Protein AF-A0A3P1Y2R7-F1 (afdb_monomer)

Solvent-accessible surface area (backbone atoms only — not comparable to full-atom values): 5382 Å² total; per-residue (Å²): 130,70,65,92,77,50,55,55,82,39,67,46,21,71,92,79,66,36,24,43,44,57,55,53,49,36,40,67,76,64,39,85,46,51,66,52,41,25,60,77,67,75,53,47,88,83,42,66,41,47,80,49,42,54,62,49,42,71,63,44,44,61,54,48,49,48,43,69,72,64,46,91,77,87,66,90,84,69,81,82,74,88,89,82,86,134

Sequence (86 aa):
MDWVKASASTLVCEEKGTTLRDVVQGIMDGAETPEEIMEMLDLKGTDKGADQIPEILDVFVPVVNAWKSG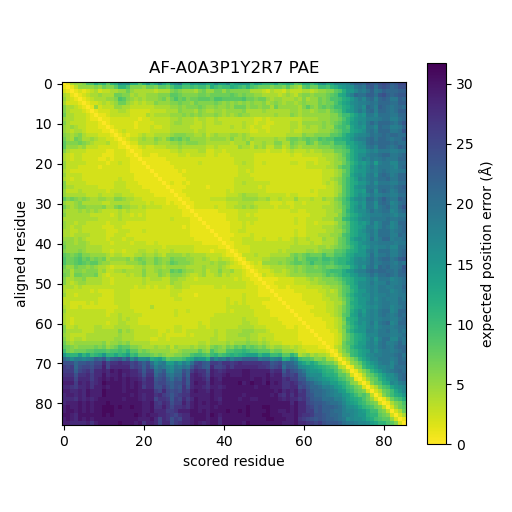GCGGGCSGCSGSCCGE

Mean predicted aligned error: 9.43 Å

Structure (mmCIF, N/CA/C/O backbone):
data_AF-A0A3P1Y2R7-F1
#
_entry.id   AF-A0A3P1Y2R7-F1
#
loop_
_atom_site.group_PDB
_atom_site.id
_atom_site.type_symbol
_atom_site.label_atom_id
_atom_site.label_alt_id
_atom_site.label_comp_id
_atom_site.label_asym_id
_atom_site.label_entity_id
_atom_site.label_seq_id
_atom_site.pdbx_PDB_ins_code
_atom_site.Cartn_x
_atom_site.Cartn_y
_atom_site.Cartn_z
_atom_site.occupancy
_atom_site.B_iso_or_equiv
_atom_site.auth_seq_id
_atom_site.auth_comp_id
_atom_site.auth_asym_id
_atom_site.auth_atom_id
_atom_site.pdbx_PDB_model_num
ATOM 1 N N . MET A 1 1 ? 8.548 3.302 8.547 1.00 67.19 1 MET A N 1
ATOM 2 C CA . MET A 1 1 ? 8.267 1.891 8.921 1.00 67.19 1 MET A CA 1
ATOM 3 C C . MET A 1 1 ? 8.941 0.991 7.886 1.00 67.19 1 MET A C 1
ATOM 5 O O . MET A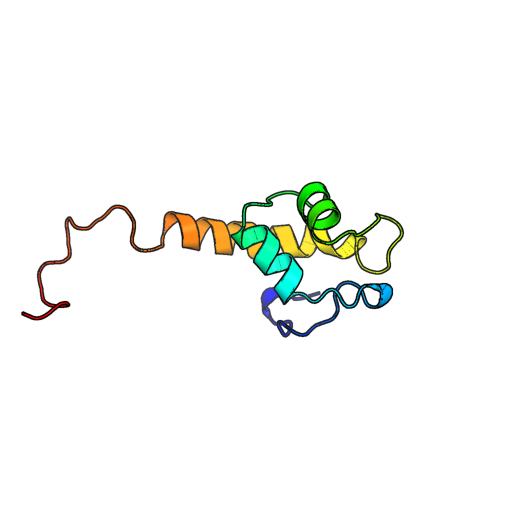 1 1 ? 8.899 1.345 6.717 1.00 67.19 1 MET A O 1
ATOM 9 N N . ASP A 1 2 ? 9.572 -0.131 8.251 1.00 81.25 2 ASP A N 1
ATOM 10 C CA . ASP A 1 2 ? 10.153 -1.061 7.261 1.00 81.25 2 ASP A CA 1
ATOM 11 C C . ASP A 1 2 ? 9.056 -1.916 6.596 1.00 81.25 2 ASP A C 1
ATOM 13 O O . ASP A 1 2 ? 8.834 -3.071 6.971 1.00 81.25 2 ASP A O 1
ATOM 17 N N . TRP A 1 3 ? 8.367 -1.363 5.593 1.00 85.12 3 TRP A N 1
ATOM 18 C CA . TRP A 1 3 ? 7.259 -2.035 4.894 1.00 85.12 3 TRP A CA 1
ATOM 19 C C . TRP A 1 3 ? 7.653 -3.361 4.231 1.00 85.12 3 TRP A C 1
ATOM 21 O O . TRP A 1 3 ? 6.851 -4.287 4.188 1.00 85.12 3 TRP A O 1
ATOM 31 N N . VAL A 1 4 ? 8.914 -3.501 3.812 1.00 80.69 4 VAL A N 1
ATOM 32 C CA . VAL A 1 4 ? 9.473 -4.751 3.260 1.00 80.69 4 VAL A CA 1
ATOM 33 C C . VAL A 1 4 ? 9.406 -5.916 4.258 1.00 80.69 4 VAL A C 1
ATOM 35 O O . VAL A 1 4 ? 9.284 -7.071 3.860 1.00 80.69 4 VAL A O 1
ATOM 38 N N . LYS A 1 5 ? 9.516 -5.629 5.561 1.00 83.38 5 LYS A N 1
ATOM 39 C CA . LYS A 1 5 ? 9.498 -6.637 6.636 1.00 83.38 5 LYS A CA 1
ATOM 40 C C . LYS A 1 5 ? 8.131 -6.758 7.304 1.00 83.38 5 LYS A C 1
ATOM 42 O O . LYS A 1 5 ? 7.950 -7.627 8.158 1.00 83.38 5 LYS A O 1
ATOM 47 N N . ALA A 1 6 ? 7.197 -5.874 6.964 1.00 86.50 6 ALA A N 1
ATOM 48 C CA . ALA A 1 6 ? 5.857 -5.891 7.515 1.00 86.50 6 ALA A CA 1
ATOM 49 C C . ALA A 1 6 ? 5.091 -7.122 7.009 1.00 86.50 6 ALA A C 1
ATOM 51 O O . ALA A 1 6 ? 5.256 -7.565 5.873 1.00 86.50 6 ALA A O 1
ATOM 52 N N . SER A 1 7 ? 4.233 -7.683 7.864 1.00 88.06 7 SER A N 1
ATOM 53 C CA . SER A 1 7 ? 3.354 -8.777 7.447 1.00 88.06 7 SER A CA 1
ATOM 54 C C . SER A 1 7 ? 2.343 -8.264 6.422 1.00 88.06 7 SER A C 1
ATOM 56 O O . SER A 1 7 ? 1.828 -7.156 6.569 1.00 88.06 7 SER A O 1
ATOM 58 N N . ALA A 1 8 ? 1.972 -9.088 5.443 1.00 87.06 8 ALA A N 1
ATOM 59 C CA . ALA A 1 8 ? 0.912 -8.761 4.486 1.00 87.06 8 ALA A CA 1
ATOM 60 C C . ALA A 1 8 ? -0.436 -8.466 5.179 1.00 87.06 8 ALA A C 1
ATOM 62 O O . ALA A 1 8 ? -1.246 -7.702 4.666 1.00 87.06 8 ALA A O 1
ATOM 63 N N . SER A 1 9 ? -0.650 -9.031 6.372 1.00 89.62 9 SER A N 1
ATOM 64 C CA . SER A 1 9 ? -1.820 -8.792 7.226 1.00 89.62 9 SER A CA 1
ATOM 65 C C . SER A 1 9 ? -1.728 -7.522 8.082 1.00 89.62 9 SER A C 1
ATOM 67 O O . SER A 1 9 ? -2.593 -7.299 8.925 1.00 89.62 9 SER A O 1
ATOM 69 N N . THR A 1 10 ? -0.663 -6.729 7.945 1.00 91.19 10 THR A N 1
ATOM 70 C CA . THR A 1 10 ? -0.516 -5.465 8.680 1.00 91.19 10 THR A CA 1
ATOM 71 C C . THR A 1 10 ? -1.611 -4.510 8.233 1.00 91.19 10 THR A C 1
ATOM 73 O O . THR A 1 10 ? -1.752 -4.265 7.036 1.00 91.19 10 THR A O 1
ATOM 76 N N . LEU A 1 11 ? -2.380 -3.980 9.183 1.00 90.94 11 LEU A N 1
ATOM 77 C CA . LEU A 1 11 ? -3.414 -2.994 8.896 1.00 90.94 11 LEU A CA 1
ATOM 78 C C . LEU A 1 11 ? -2.754 -1.668 8.515 1.00 90.94 11 LEU A C 1
ATOM 80 O O . LEU A 1 11 ? -2.029 -1.076 9.312 1.00 90.94 11 LEU A O 1
ATOM 84 N N . VAL A 1 12 ? -3.000 -1.233 7.281 1.00 88.62 12 VAL A N 1
ATOM 85 C CA . VAL A 1 12 ? -2.607 0.092 6.790 1.00 88.62 12 VAL A CA 1
ATOM 86 C C . VAL A 1 12 ? -3.689 1.090 7.167 1.00 88.62 12 VAL A C 1
ATOM 88 O O . VAL A 1 12 ? -3.361 2.141 7.699 1.00 88.62 12 VAL A O 1
ATOM 91 N N . CYS A 1 13 ? -4.963 0.727 6.982 1.00 90.06 13 CYS A N 1
ATOM 92 C CA . CYS A 1 13 ? -6.103 1.506 7.452 1.00 90.06 13 CYS A CA 1
ATOM 93 C C . CYS A 1 13 ? -7.028 0.645 8.316 1.00 90.06 13 CYS A C 1
ATOM 95 O O . CYS A 1 13 ? -7.730 -0.232 7.813 1.00 90.06 13 CYS A O 1
ATOM 97 N N . GLU A 1 14 ? -7.044 0.901 9.626 1.00 86.00 14 GLU A N 1
ATOM 98 C CA . GLU A 1 14 ? -7.869 0.140 10.575 1.00 86.00 14 GLU A CA 1
ATOM 99 C C . GLU A 1 14 ? -9.373 0.353 10.347 1.00 86.00 14 GLU A C 1
ATOM 101 O O . GLU A 1 14 ? -10.141 -0.600 10.436 1.00 86.00 14 GLU A O 1
ATOM 106 N N . GLU A 1 15 ? -9.800 1.575 10.007 1.00 85.81 15 GLU A N 1
ATOM 107 C CA . GLU A 1 15 ? -11.221 1.917 9.820 1.00 85.81 15 GLU A CA 1
ATOM 108 C C . GLU A 1 15 ? -11.869 1.160 8.659 1.00 85.81 15 GLU A C 1
ATOM 110 O O . GLU A 1 15 ? -13.036 0.774 8.735 1.00 85.81 15 GLU A O 1
ATOM 115 N N . LYS A 1 16 ? -11.102 0.931 7.592 1.00 85.38 16 LYS A N 1
ATOM 116 C CA . LYS A 1 16 ? -11.551 0.222 6.389 1.00 85.38 16 LYS A CA 1
ATOM 117 C C . LYS A 1 16 ? -11.172 -1.258 6.393 1.00 85.38 16 LYS A C 1
ATOM 119 O O . LYS A 1 16 ? -11.611 -2.001 5.522 1.00 85.38 16 LYS A O 1
ATOM 124 N N . GLY A 1 17 ? -10.367 -1.694 7.364 1.00 88.50 17 GLY A N 1
ATOM 125 C CA . GLY A 1 17 ? -9.783 -3.034 7.373 1.00 88.50 17 GLY A CA 1
ATOM 126 C C . GLY A 1 17 ? -8.782 -3.261 6.237 1.00 88.50 17 GLY A C 1
ATOM 127 O O . GLY A 1 17 ? -8.501 -4.407 5.897 1.00 88.50 17 GLY A O 1
ATOM 128 N N . THR A 1 18 ? -8.253 -2.189 5.644 1.00 90.88 18 THR A N 1
ATOM 129 C CA . THR A 1 18 ? -7.293 -2.263 4.544 1.00 90.88 18 THR A CA 1
ATOM 130 C C . THR A 1 18 ? -5.957 -2.758 5.065 1.00 90.88 18 THR A C 1
ATOM 132 O O . THR A 1 18 ? -5.355 -2.157 5.966 1.00 90.88 18 THR A O 1
ATOM 135 N N . THR A 1 19 ? -5.460 -3.834 4.469 1.00 93.75 19 THR A N 1
ATOM 136 C CA . THR A 1 19 ? -4.163 -4.407 4.817 1.00 93.75 19 THR A CA 1
ATOM 137 C C . THR A 1 19 ? -3.086 -4.015 3.813 1.00 93.75 19 THR A C 1
ATOM 139 O O . THR A 1 19 ? -3.366 -3.572 2.699 1.00 93.75 19 THR A O 1
ATOM 142 N N . LEU A 1 20 ? -1.824 -4.223 4.189 1.00 92.81 20 LEU A N 1
ATOM 143 C CA . LEU A 1 20 ? -0.688 -4.050 3.287 1.00 92.81 20 LEU A CA 1
ATOM 144 C C . LEU A 1 20 ? -0.857 -4.882 2.011 1.00 92.81 20 LEU A C 1
ATOM 146 O O . LEU A 1 20 ? -0.510 -4.425 0.925 1.00 92.81 20 LEU A O 1
ATOM 150 N N . ARG A 1 21 ? -1.431 -6.085 2.129 1.00 92.12 21 ARG A N 1
ATOM 151 C CA . ARG A 1 21 ? -1.750 -6.933 0.979 1.00 92.12 21 ARG A CA 1
ATOM 152 C C . ARG A 1 21 ? -2.670 -6.232 -0.015 1.00 92.12 21 ARG A C 1
ATOM 154 O O . ARG A 1 21 ? -2.406 -6.334 -1.205 1.00 92.12 21 ARG A O 1
ATOM 161 N N . ASP A 1 22 ? -3.717 -5.558 0.452 1.00 93.56 22 ASP A N 1
ATOM 162 C CA . ASP A 1 22 ? -4.678 -4.872 -0.420 1.00 93.56 22 ASP A CA 1
ATOM 163 C C . ASP A 1 22 ? -4.000 -3.742 -1.202 1.00 93.56 22 ASP A C 1
ATOM 165 O O . ASP A 1 22 ? -4.188 -3.620 -2.410 1.00 93.56 22 ASP A O 1
ATOM 169 N N . VAL A 1 23 ? -3.120 -2.985 -0.538 1.00 91.94 23 VAL A N 1
ATOM 170 C CA . VAL A 1 23 ? -2.308 -1.945 -1.188 1.00 91.94 23 VAL A CA 1
ATOM 171 C C . VAL A 1 23 ? -1.399 -2.552 -2.252 1.00 91.94 23 VAL A C 1
ATOM 173 O O . VAL A 1 23 ? -1.437 -2.134 -3.404 1.00 91.94 23 VAL A O 1
ATOM 176 N N . VAL A 1 24 ? -0.623 -3.584 -1.905 1.00 91.44 24 VAL A N 1
ATOM 177 C CA . VAL A 1 24 ? 0.266 -4.258 -2.865 1.00 91.44 24 VAL A CA 1
ATOM 178 C C . VAL A 1 24 ? -0.525 -4.873 -4.023 1.00 91.44 24 VAL A C 1
ATOM 180 O O . VAL A 1 24 ? -0.061 -4.845 -5.161 1.00 91.44 24 VAL A O 1
ATOM 183 N N . GLN A 1 25 ? -1.725 -5.392 -3.763 1.00 92.06 25 GLN A N 1
ATOM 184 C CA . GLN A 1 25 ? -2.612 -5.925 -4.793 1.00 92.06 25 GLN A CA 1
ATOM 185 C C . GLN A 1 25 ? -3.047 -4.836 -5.781 1.00 92.06 25 GLN A C 1
ATOM 187 O O . GLN A 1 25 ? -3.045 -5.098 -6.981 1.00 92.06 25 GLN A O 1
ATOM 192 N N . GLY A 1 26 ? -3.333 -3.620 -5.307 1.00 92.69 26 GLY A N 1
ATOM 193 C CA . GLY A 1 26 ? -3.593 -2.469 -6.175 1.00 92.69 26 GLY A CA 1
ATOM 194 C C . GLY A 1 26 ? -2.393 -2.107 -7.058 1.00 92.69 26 GLY A C 1
ATOM 195 O O . GLY A 1 26 ? -2.546 -1.846 -8.250 1.00 92.69 26 GLY A O 1
ATOM 196 N N . ILE A 1 27 ? -1.175 -2.193 -6.517 1.00 92.19 27 ILE A N 1
ATOM 197 C CA . ILE A 1 27 ? 0.059 -1.972 -7.294 1.00 92.19 27 ILE A CA 1
ATOM 198 C C . ILE A 1 27 ? 0.225 -3.052 -8.372 1.00 92.19 27 ILE A C 1
ATOM 200 O O . ILE A 1 27 ? 0.586 -2.772 -9.519 1.00 92.19 27 ILE A O 1
ATOM 204 N N . MET A 1 28 ? -0.066 -4.310 -8.024 1.00 90.12 28 MET A N 1
ATOM 205 C CA . MET A 1 28 ? -0.070 -5.414 -8.986 1.00 90.12 28 MET A CA 1
ATOM 206 C C . MET A 1 28 ? -1.095 -5.195 -10.102 1.00 90.12 28 MET A C 1
ATOM 208 O O . MET A 1 28 ? -0.774 -5.473 -11.261 1.00 90.12 28 MET A O 1
ATOM 212 N N . ASP A 1 29 ? -2.269 -4.654 -9.777 1.00 91.06 29 ASP A N 1
ATOM 213 C CA . ASP A 1 29 ? -3.316 -4.327 -10.751 1.00 91.06 29 ASP A CA 1
ATOM 214 C C . ASP A 1 29 ? -2.867 -3.227 -11.726 1.00 91.06 29 ASP A C 1
ATOM 216 O O . ASP A 1 29 ? -3.084 -3.327 -12.931 1.00 91.06 29 ASP A O 1
ATOM 220 N N . GLY A 1 30 ? -2.073 -2.269 -11.246 1.00 87.50 30 GLY A N 1
ATOM 221 C CA . GLY A 1 30 ? -1.467 -1.238 -12.091 1.00 87.50 30 GLY A CA 1
ATOM 222 C C . GLY A 1 30 ? -1.388 0.143 -11.463 1.00 87.50 30 GLY A C 1
ATOM 223 O O . GLY A 1 30 ? -0.883 1.047 -12.117 1.00 87.50 30 GLY A O 1
ATOM 224 N N . ALA A 1 31 ? -1.845 0.319 -10.225 1.00 92.31 31 ALA A N 1
ATOM 225 C CA . ALA A 1 31 ? -1.764 1.614 -9.573 1.00 92.31 31 ALA A CA 1
ATOM 226 C C . ALA A 1 31 ? -0.331 1.952 -9.161 1.00 92.31 31 ALA A C 1
ATOM 228 O O . ALA A 1 31 ? 0.301 1.265 -8.357 1.00 92.31 31 ALA A O 1
ATOM 229 N N . GLU A 1 32 ? 0.156 3.067 -9.690 1.00 89.12 32 GLU A N 1
ATOM 230 C CA . GLU A 1 32 ? 1.500 3.581 -9.414 1.00 89.12 32 GLU A CA 1
ATOM 231 C C . GLU A 1 32 ? 1.468 4.846 -8.545 1.00 89.12 32 GLU A C 1
ATOM 233 O O . GLU A 1 32 ? 2.515 5.348 -8.141 1.00 89.12 32 GLU A O 1
ATOM 238 N N . THR A 1 33 ? 0.274 5.362 -8.233 1.00 92.75 33 THR A N 1
ATOM 239 C CA . THR A 1 33 ? 0.093 6.595 -7.460 1.00 92.75 33 THR A CA 1
ATOM 240 C C . THR A 1 33 ? -0.754 6.354 -6.209 1.00 92.75 33 THR A C 1
ATOM 242 O O . THR A 1 33 ? -1.594 5.449 -6.182 1.00 92.75 33 THR A O 1
ATOM 245 N N . PRO A 1 34 ? -0.556 7.157 -5.147 1.00 91.12 34 PRO A N 1
ATOM 246 C CA . PRO A 1 34 ? -1.347 7.028 -3.928 1.00 91.12 34 PRO A CA 1
ATOM 247 C C . PRO A 1 34 ? -2.825 7.326 -4.172 1.00 91.12 34 PRO A C 1
ATOM 249 O O . PRO A 1 34 ? -3.668 6.697 -3.546 1.00 91.12 34 PRO A O 1
ATOM 252 N N . GLU A 1 35 ? -3.144 8.240 -5.088 1.00 91.94 35 GLU A N 1
ATOM 253 C CA . GLU A 1 35 ? -4.523 8.585 -5.444 1.00 91.94 35 GLU A CA 1
ATOM 254 C C . GLU A 1 35 ? -5.259 7.394 -6.065 1.00 91.94 35 GLU A C 1
ATOM 256 O O . GLU A 1 35 ? -6.364 7.082 -5.631 1.00 91.94 35 GLU A O 1
ATOM 261 N N . GLU A 1 36 ? -4.615 6.664 -6.981 1.00 93.88 36 GLU A N 1
ATOM 262 C CA . GLU A 1 36 ? -5.184 5.461 -7.608 1.00 93.88 36 GLU A CA 1
ATOM 263 C C . GLU A 1 36 ? -5.438 4.355 -6.573 1.00 93.88 36 GLU A C 1
ATOM 265 O O . GLU A 1 36 ? -6.510 3.755 -6.534 1.00 93.88 36 GLU A O 1
ATOM 270 N N . ILE A 1 37 ? -4.471 4.106 -5.681 1.00 92.56 37 ILE A N 1
ATOM 271 C CA . ILE A 1 37 ? -4.636 3.134 -4.590 1.00 92.56 37 ILE A CA 1
ATOM 272 C C . ILE A 1 37 ? -5.779 3.544 -3.661 1.00 92.56 37 ILE A C 1
ATOM 274 O O . ILE A 1 37 ? -6.583 2.701 -3.264 1.00 92.56 37 ILE A O 1
ATOM 278 N N . MET A 1 38 ? -5.843 4.824 -3.288 1.00 91.50 38 MET A N 1
ATOM 279 C CA . MET A 1 38 ? -6.890 5.321 -2.403 1.00 91.50 38 MET A CA 1
ATOM 280 C C . MET A 1 38 ? -8.269 5.207 -3.052 1.00 91.50 38 MET A C 1
ATOM 282 O O . MET A 1 38 ? -9.200 4.762 -2.388 1.00 91.50 38 MET A O 1
ATOM 286 N N . GLU A 1 39 ? -8.395 5.523 -4.340 1.00 92.06 39 GLU A N 1
ATOM 287 C CA . GLU A 1 39 ? -9.643 5.349 -5.086 1.00 92.06 39 GLU A CA 1
ATOM 288 C C . GLU A 1 39 ? -10.070 3.874 -5.133 1.00 92.06 39 GLU A C 1
ATOM 290 O O . GL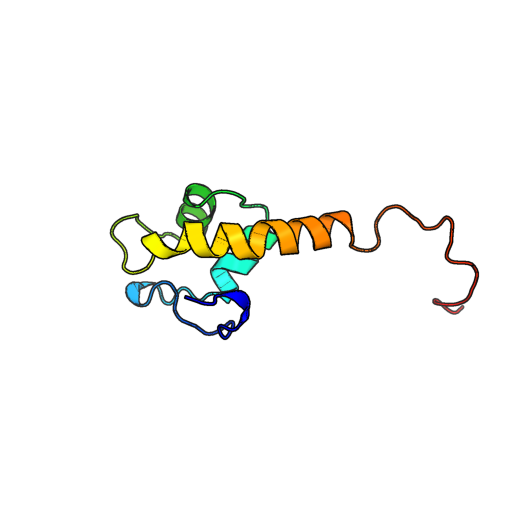U A 1 39 ? -11.205 3.549 -4.785 1.00 92.06 39 GLU A O 1
ATOM 295 N N . MET A 1 40 ? -9.150 2.962 -5.465 1.00 90.94 40 MET A N 1
ATOM 296 C CA . MET A 1 40 ? -9.442 1.523 -5.525 1.00 90.94 40 MET A CA 1
ATOM 297 C C . MET A 1 40 ? -9.852 0.923 -4.179 1.00 90.94 40 MET A C 1
ATOM 299 O O . MET A 1 40 ? -10.678 0.010 -4.129 1.00 90.94 40 MET A O 1
ATOM 303 N N . LEU A 1 41 ? -9.259 1.408 -3.088 1.00 90.00 41 LEU A N 1
ATOM 304 C CA . LEU A 1 41 ? -9.506 0.908 -1.735 1.00 90.00 41 LEU A CA 1
ATOM 305 C C . LEU A 1 41 ? -10.590 1.709 -0.994 1.00 90.00 41 LEU A C 1
ATOM 307 O O . LEU A 1 41 ? -10.819 1.461 0.191 1.00 90.00 41 LEU A O 1
ATOM 311 N N . ASP A 1 42 ? -11.258 2.647 -1.677 1.00 90.62 42 ASP A N 1
ATOM 312 C CA . ASP A 1 42 ? -12.246 3.573 -1.107 1.00 90.62 42 ASP A CA 1
ATOM 313 C C . ASP A 1 42 ? -11.717 4.279 0.161 1.00 90.62 42 ASP A C 1
ATOM 315 O O . ASP A 1 42 ? -12.415 4.429 1.172 1.00 90.62 42 ASP A O 1
ATOM 319 N N . LEU A 1 43 ? -10.443 4.673 0.119 1.00 89.50 43 LEU A N 1
ATOM 320 C CA . LEU A 1 43 ? -9.758 5.433 1.157 1.00 89.50 43 LEU A CA 1
ATOM 321 C C . LEU A 1 43 ? -9.868 6.930 0.877 1.00 89.50 43 LEU A C 1
ATOM 323 O O . LEU A 1 43 ? -9.802 7.406 -0.255 1.00 89.50 43 LEU A O 1
ATOM 327 N N . LYS A 1 44 ? -9.977 7.698 1.950 1.00 88.50 44 LYS A N 1
ATOM 328 C CA . LYS A 1 44 ? -9.933 9.156 1.951 1.00 88.50 44 LYS A CA 1
ATOM 329 C C . LYS A 1 44 ? -8.615 9.605 2.556 1.00 88.50 44 LYS A C 1
ATOM 331 O O . LYS A 1 44 ? -8.116 8.989 3.490 1.00 88.50 44 LYS A O 1
ATOM 336 N N . GLY A 1 45 ? -8.105 10.758 2.126 1.00 82.56 45 GLY A N 1
ATOM 337 C CA . GLY A 1 45 ? -6.902 11.354 2.728 1.00 82.56 45 GLY A CA 1
ATOM 338 C C . GLY A 1 45 ? -7.034 11.676 4.227 1.00 82.56 45 GLY A C 1
ATOM 339 O O . GLY A 1 45 ? -6.039 11.932 4.894 1.00 82.56 45 GLY A O 1
ATOM 340 N N . THR A 1 46 ? -8.254 11.659 4.773 1.00 85.88 46 THR A N 1
ATOM 341 C CA . THR A 1 46 ? -8.526 11.796 6.211 1.00 85.88 46 THR A CA 1
ATOM 342 C C . THR A 1 46 ? -8.461 10.478 6.980 1.00 85.88 46 THR A C 1
ATOM 344 O O . THR A 1 46 ? -8.433 10.513 8.209 1.00 85.88 46 THR A O 1
ATOM 347 N N . ASP A 1 47 ? -8.489 9.337 6.289 1.00 88.44 47 ASP A N 1
ATOM 348 C CA . ASP A 1 47 ? -8.505 8.025 6.926 1.00 88.44 47 ASP A CA 1
ATOM 349 C C . ASP A 1 47 ? -7.140 7.731 7.546 1.00 88.44 47 ASP A C 1
ATOM 351 O O . ASP A 1 47 ? -6.078 7.989 6.962 1.00 88.44 47 ASP A O 1
ATOM 355 N N . LYS A 1 48 ? -7.155 7.163 8.755 1.00 82.81 48 LYS A N 1
ATOM 356 C CA . LYS A 1 48 ? -5.914 6.810 9.444 1.00 82.81 48 LYS A CA 1
ATOM 357 C C . LYS A 1 48 ? -5.127 5.799 8.619 1.00 82.81 48 LYS A C 1
ATOM 359 O O . LYS A 1 48 ? -5.581 4.680 8.406 1.00 82.81 48 LYS A O 1
ATOM 364 N N . GLY A 1 49 ? -3.938 6.221 8.195 1.00 82.44 49 GLY A N 1
ATOM 365 C CA . GLY A 1 49 ? -2.991 5.416 7.436 1.00 82.44 49 GLY A CA 1
ATOM 366 C C . GLY A 1 49 ? -3.006 5.620 5.923 1.00 82.44 49 GLY A C 1
ATOM 367 O O . GLY A 1 49 ? -2.110 5.099 5.264 1.00 82.44 49 GLY A O 1
ATO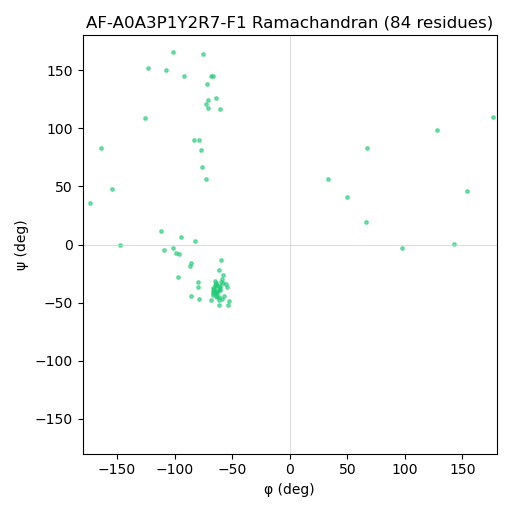M 368 N N . ALA A 1 50 ? -3.908 6.449 5.384 1.00 87.62 50 ALA A N 1
ATOM 369 C CA . ALA A 1 50 ? -3.806 6.928 4.001 1.00 87.62 50 ALA A CA 1
ATOM 370 C C . ALA A 1 50 ? -2.477 7.674 3.744 1.00 87.62 50 ALA A C 1
ATOM 372 O O . ALA A 1 50 ? -1.878 7.540 2.683 1.00 87.62 50 ALA A O 1
ATOM 373 N N . ASP A 1 51 ? -1.955 8.367 4.761 1.00 90.06 51 ASP A N 1
ATOM 374 C CA . ASP A 1 51 ? -0.641 9.032 4.750 1.00 90.06 51 ASP A CA 1
ATOM 375 C C . ASP A 1 51 ? 0.543 8.060 4.543 1.00 90.06 51 ASP A C 1
ATOM 377 O O . ASP A 1 51 ? 1.590 8.453 4.042 1.00 90.06 51 ASP A O 1
ATOM 381 N N . GLN A 1 52 ? 0.361 6.767 4.846 1.00 89.56 52 GLN A N 1
ATOM 382 C CA . GLN A 1 52 ? 1.395 5.736 4.681 1.00 89.56 52 GLN A CA 1
ATOM 383 C C . GLN A 1 52 ? 1.422 5.127 3.270 1.00 89.56 52 GLN A C 1
ATOM 385 O O . GLN A 1 52 ? 2.415 4.513 2.880 1.00 89.56 52 GLN A O 1
ATOM 390 N N . ILE A 1 53 ? 0.343 5.279 2.494 1.00 90.88 53 ILE A N 1
ATOM 391 C CA . ILE A 1 53 ? 0.222 4.770 1.119 1.00 90.88 53 ILE A CA 1
ATOM 392 C C . ILE A 1 53 ? 1.395 5.206 0.219 1.00 90.88 53 ILE A C 1
ATOM 394 O O . ILE A 1 53 ? 1.967 4.328 -0.432 1.00 90.88 53 ILE A O 1
ATOM 398 N N . PRO A 1 54 ? 1.810 6.492 0.171 1.00 91.81 54 PRO A N 1
ATOM 399 C CA . PRO A 1 54 ? 2.954 6.897 -0.649 1.00 91.81 54 PRO A CA 1
ATOM 400 C C . PRO A 1 54 ? 4.262 6.196 -0.251 1.00 91.81 54 PRO A C 1
ATOM 402 O O . PRO A 1 54 ? 5.025 5.805 -1.131 1.00 91.81 54 PRO A O 1
ATOM 405 N N . GLU A 1 55 ? 4.511 5.968 1.044 1.00 92.06 55 GLU A N 1
ATOM 406 C CA . GLU A 1 55 ? 5.703 5.234 1.498 1.00 92.06 55 GLU A CA 1
ATOM 407 C C . GLU A 1 55 ? 5.668 3.756 1.080 1.00 92.06 55 GLU A C 1
ATOM 409 O O . GLU A 1 55 ? 6.696 3.177 0.732 1.00 92.06 55 GLU A O 1
ATOM 414 N N . ILE A 1 56 ? 4.490 3.126 1.110 1.00 91.75 56 ILE A N 1
ATOM 415 C CA . ILE A 1 56 ? 4.315 1.734 0.670 1.00 91.75 56 ILE A CA 1
ATOM 416 C C . ILE A 1 56 ? 4.555 1.628 -0.841 1.00 91.75 56 ILE A C 1
ATOM 418 O O . ILE A 1 56 ? 5.242 0.711 -1.294 1.00 91.75 56 ILE A O 1
ATOM 422 N N . LEU A 1 57 ? 4.025 2.570 -1.623 1.00 92.06 57 LEU A N 1
ATOM 423 C CA . LEU A 1 57 ? 4.228 2.619 -3.070 1.00 92.06 57 LEU A CA 1
ATOM 424 C C . LEU A 1 57 ? 5.710 2.729 -3.436 1.00 92.06 57 LEU A C 1
ATOM 426 O O . LEU A 1 57 ? 6.177 1.937 -4.248 1.00 92.06 57 LEU A O 1
ATOM 430 N N . ASP A 1 58 ? 6.464 3.624 -2.796 1.00 91.69 58 ASP A N 1
ATOM 431 C CA . ASP A 1 58 ? 7.906 3.788 -3.052 1.00 91.69 58 ASP A CA 1
ATOM 432 C C . 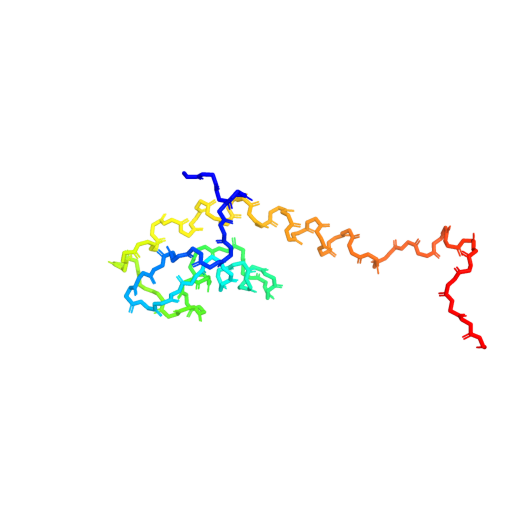ASP A 1 58 ? 8.689 2.473 -2.871 1.00 91.69 58 ASP A C 1
A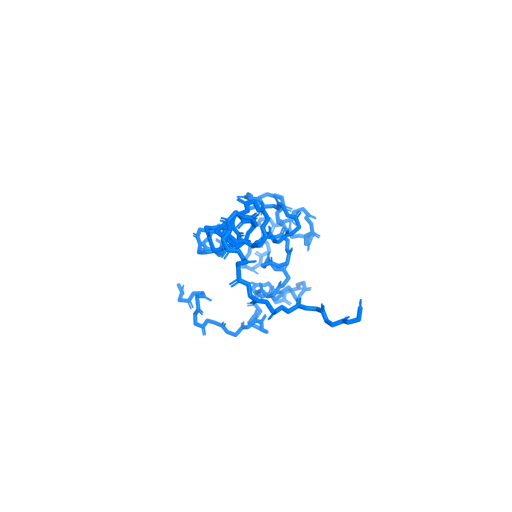TOM 434 O O . ASP A 1 58 ? 9.611 2.161 -3.625 1.00 91.69 58 ASP A O 1
ATOM 438 N N . VAL A 1 59 ? 8.250 1.638 -1.926 1.00 91.69 59 VAL A N 1
ATOM 439 C CA . VAL A 1 59 ? 8.845 0.325 -1.657 1.00 91.69 59 VAL A CA 1
ATOM 440 C C . VAL A 1 59 ? 8.403 -0.736 -2.668 1.00 91.69 59 VAL A C 1
ATOM 442 O O . VAL A 1 59 ? 9.231 -1.513 -3.151 1.00 91.69 59 VAL A O 1
ATOM 445 N N . PHE A 1 60 ? 7.105 -0.826 -2.965 1.00 90.50 60 PHE A N 1
ATOM 446 C CA . PHE A 1 60 ? 6.540 -1.962 -3.700 1.00 90.50 60 PHE A CA 1
ATOM 447 C C . PHE A 1 60 ? 6.375 -1.725 -5.201 1.00 90.50 60 PHE A C 1
ATOM 449 O O . PHE A 1 60 ? 6.493 -2.692 -5.952 1.00 90.50 60 PHE A O 1
ATOM 456 N N . VAL A 1 61 ? 6.180 -0.490 -5.669 1.00 90.75 61 VAL A N 1
ATOM 457 C CA . VAL A 1 61 ? 6.151 -0.155 -7.106 1.00 90.75 61 VAL A CA 1
ATOM 458 C C . VAL A 1 61 ? 7.404 -0.651 -7.829 1.00 90.75 61 VAL A C 1
ATOM 460 O O . VAL A 1 61 ? 7.244 -1.385 -8.803 1.00 90.75 61 VAL A O 1
ATOM 463 N N . PRO A 1 62 ? 8.648 -0.370 -7.385 1.00 88.69 62 PRO A N 1
ATOM 464 C CA . PRO A 1 62 ? 9.830 -0.874 -8.084 1.00 88.69 62 PRO A CA 1
ATOM 465 C C . PRO A 1 62 ? 9.925 -2.404 -8.051 1.00 88.69 62 PRO A C 1
ATOM 467 O O . PRO A 1 62 ? 10.370 -3.002 -9.028 1.00 88.69 62 PRO A O 1
ATOM 470 N N . VAL A 1 63 ? 9.477 -3.054 -6.971 1.00 88.12 63 VAL A N 1
ATOM 471 C CA . VAL A 1 63 ? 9.465 -4.522 -6.854 1.00 88.12 63 VAL A CA 1
ATOM 472 C C . VAL A 1 63 ? 8.457 -5.137 -7.824 1.00 88.12 63 VAL A C 1
ATOM 474 O O . VAL A 1 63 ? 8.796 -6.064 -8.558 1.00 88.12 63 VAL A O 1
ATOM 477 N N . VAL A 1 64 ? 7.235 -4.603 -7.870 1.00 86.69 64 VAL A N 1
ATOM 478 C CA . VAL A 1 64 ? 6.175 -5.053 -8.780 1.00 86.69 64 VAL A CA 1
ATOM 479 C C . VAL A 1 64 ? 6.541 -4.742 -10.227 1.00 86.69 64 VAL A C 1
ATOM 481 O O . VAL A 1 64 ? 6.374 -5.612 -11.075 1.00 86.69 64 VAL A O 1
ATOM 484 N N . ASN A 1 65 ? 7.108 -3.573 -10.523 1.00 86.50 65 ASN A N 1
ATOM 485 C CA . ASN A 1 65 ? 7.574 -3.223 -11.865 1.00 86.50 65 ASN A CA 1
ATOM 486 C C . ASN A 1 65 ? 8.748 -4.102 -12.303 1.00 86.50 65 ASN A C 1
ATOM 488 O O . ASN A 1 65 ? 8.761 -4.569 -13.441 1.00 86.50 65 ASN A O 1
ATOM 492 N N . ALA A 1 66 ? 9.685 -4.426 -11.408 1.00 85.12 66 ALA A N 1
ATOM 493 C CA . ALA A 1 66 ? 10.727 -5.413 -11.682 1.00 85.12 66 ALA A CA 1
ATOM 494 C C . ALA A 1 66 ? 10.151 -6.821 -11.892 1.00 85.12 66 ALA A C 1
ATOM 496 O O . ALA A 1 66 ? 10.701 -7.586 -12.676 1.00 85.12 66 ALA A O 1
ATOM 497 N N . TRP A 1 67 ? 9.038 -7.169 -11.246 1.00 81.94 67 TRP A N 1
ATOM 498 C CA . TRP A 1 67 ? 8.371 -8.460 -11.426 1.00 81.94 67 TRP A CA 1
ATOM 499 C C . TRP A 1 67 ? 7.514 -8.519 -12.697 1.00 81.94 67 TRP A C 1
ATOM 501 O O . TRP A 1 67 ? 7.518 -9.533 -13.382 1.00 81.94 67 TRP A O 1
ATOM 511 N N . LYS A 1 68 ? 6.850 -7.423 -13.076 1.00 73.75 68 LYS A N 1
ATOM 512 C CA . LYS A 1 68 ? 6.151 -7.270 -14.363 1.00 73.75 68 LYS A CA 1
ATOM 513 C C . LYS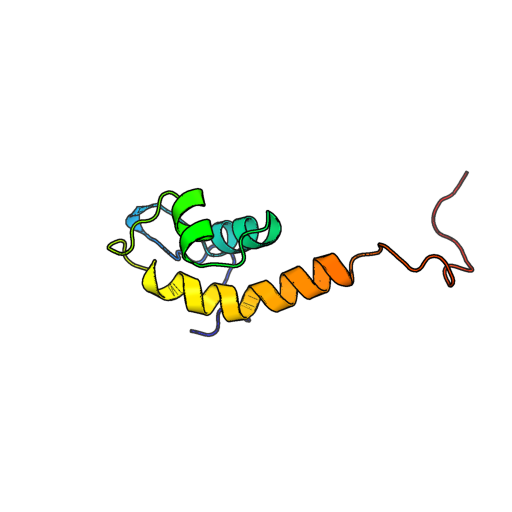 A 1 68 ? 7.136 -7.249 -15.536 1.00 73.75 68 LYS A C 1
ATOM 515 O O . LYS A 1 68 ? 6.879 -7.865 -16.562 1.00 73.75 68 LYS A O 1
ATOM 520 N N . SER A 1 69 ? 8.273 -6.575 -15.368 1.00 70.75 69 SER A N 1
ATOM 521 C CA . SER A 1 69 ? 9.338 -6.465 -16.375 1.00 70.75 69 SER A CA 1
ATOM 522 C C . SER A 1 69 ? 10.245 -7.708 -16.422 1.00 70.75 69 SER A C 1
ATOM 524 O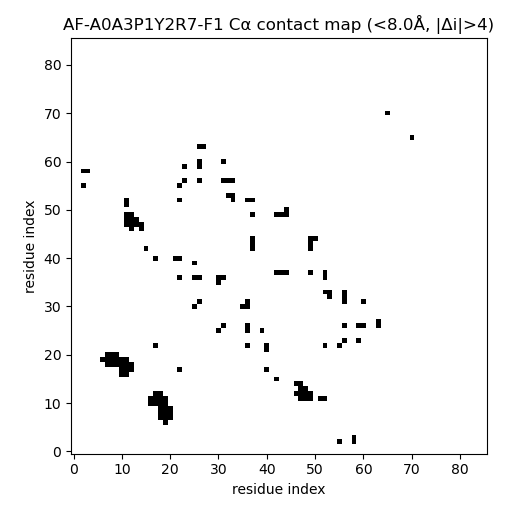 O . SER A 1 69 ? 10.727 -8.100 -17.481 1.00 70.75 69 SER A O 1
ATOM 526 N N . GLY A 1 70 ? 10.457 -8.365 -15.278 1.00 54.31 70 GLY A N 1
ATOM 527 C CA . GLY A 1 70 ? 11.318 -9.544 -15.108 1.00 54.31 70 GLY A CA 1
ATOM 528 C C . GLY A 1 70 ? 10.572 -10.880 -15.030 1.00 54.31 70 GLY A C 1
ATOM 529 O O . GLY A 1 70 ? 11.198 -11.939 -14.952 1.00 54.31 70 GLY A O 1
ATOM 530 N N . GLY A 1 71 ? 9.243 -10.862 -15.063 1.00 49.94 71 GLY A N 1
ATOM 531 C CA . GLY A 1 71 ? 8.392 -12.042 -15.081 1.00 49.94 71 GLY A CA 1
ATOM 532 C C . GLY A 1 71 ? 8.342 -12.628 -16.480 1.00 49.94 71 GLY A C 1
ATOM 533 O O . GLY A 1 71 ? 7.494 -12.240 -17.268 1.00 49.94 71 GLY A O 1
ATOM 534 N N . CYS A 1 72 ? 9.266 -13.547 -16.778 1.00 53.19 72 CYS A N 1
ATOM 535 C CA . CYS A 1 72 ? 9.140 -14.583 -17.813 1.00 53.19 72 CYS A CA 1
ATOM 536 C C . CYS A 1 72 ? 8.326 -14.156 -19.059 1.00 53.19 72 CYS A C 1
ATOM 538 O O . CYS A 1 72 ? 7.318 -14.763 -19.405 1.00 53.19 72 CYS A O 1
ATOM 540 N N . GLY A 1 73 ? 8.740 -13.066 -19.705 1.00 47.81 73 GLY A N 1
ATOM 541 C CA . GLY A 1 73 ? 7.911 -12.389 -20.702 1.00 47.81 73 GLY A CA 1
ATOM 542 C C . GLY A 1 73 ? 8.741 -11.624 -21.719 1.00 47.81 73 GLY A C 1
ATOM 543 O O . GLY A 1 73 ? 8.490 -10.456 -21.970 1.00 47.81 73 GLY A O 1
ATOM 544 N N . GLY A 1 74 ? 9.771 -12.261 -22.279 1.00 42.34 74 GLY A N 1
ATOM 545 C CA . GLY A 1 74 ? 10.546 -11.651 -23.365 1.00 42.34 74 GLY A CA 1
ATOM 546 C C . GLY A 1 74 ? 11.978 -12.141 -23.473 1.00 42.34 74 GLY A C 1
ATOM 547 O O . GLY A 1 74 ? 12.900 -11.343 -23.586 1.00 42.34 74 GLY A O 1
ATOM 548 N N . GLY A 1 75 ? 12.182 -13.454 -23.397 1.00 39.66 75 GLY A N 1
ATOM 549 C CA . GLY A 1 75 ? 13.521 -14.024 -23.448 1.00 39.66 75 GLY A CA 1
ATOM 550 C C . GLY A 1 75 ? 13.562 -15.541 -23.509 1.00 39.66 75 GLY A C 1
ATOM 551 O O . GLY A 1 75 ? 14.501 -16.136 -22.992 1.00 39.66 75 GLY A O 1
ATOM 552 N N . CYS A 1 76 ? 12.612 -16.185 -24.193 1.00 45.16 76 CYS A N 1
ATOM 553 C CA . CYS A 1 76 ? 12.856 -17.524 -24.738 1.00 45.16 76 CYS A CA 1
ATOM 554 C C . CYS A 1 76 ? 13.809 -17.429 -25.951 1.00 45.16 76 CYS A C 1
ATOM 556 O O . CYS A 1 76 ? 13.494 -17.851 -27.056 1.00 45.16 76 CYS A O 1
ATOM 558 N N . SER A 1 77 ? 14.984 -16.838 -25.732 1.00 46.88 77 SER A N 1
ATOM 559 C CA . SER A 1 77 ? 16.168 -16.992 -26.585 1.00 46.88 77 SER A CA 1
ATOM 560 C C . SER A 1 77 ? 17.266 -17.764 -25.840 1.00 46.88 77 SER A C 1
ATOM 562 O O . SER A 1 77 ? 18.404 -17.812 -26.292 1.00 46.88 77 SER A O 1
ATOM 564 N N . GLY A 1 78 ? 16.931 -18.369 -24.690 1.00 44.00 78 GLY A N 1
ATOM 565 C CA . GLY A 1 78 ? 17.877 -19.082 -23.828 1.00 44.00 78 GLY A CA 1
ATOM 566 C C . GLY A 1 78 ? 17.318 -20.284 -23.061 1.00 44.00 78 GLY A C 1
ATOM 567 O O . GLY A 1 78 ? 18.091 -20.953 -22.383 1.00 44.00 78 GLY A O 1
ATOM 568 N N . CYS A 1 79 ? 16.031 -20.634 -23.190 1.00 43.56 79 CYS A N 1
ATOM 569 C CA . CYS A 1 79 ? 15.500 -21.901 -22.668 1.00 43.56 79 CYS A CA 1
ATOM 570 C C . CYS A 1 79 ? 15.904 -23.066 -23.586 1.00 43.56 79 CYS A C 1
ATOM 572 O O . CYS A 1 79 ? 15.081 -23.695 -24.243 1.00 43.56 79 CYS A O 1
ATOM 574 N N . SER A 1 80 ? 17.206 -23.340 -23.635 1.00 49.25 80 SER A N 1
ATOM 575 C CA . SER A 1 80 ? 17.741 -24.603 -24.131 1.00 49.25 80 SER A CA 1
ATOM 576 C C . SER A 1 80 ? 17.687 -25.604 -22.981 1.00 49.25 80 SER A C 1
ATOM 578 O O . SER A 1 80 ? 18.620 -25.687 -22.190 1.00 49.25 80 SER A O 1
ATOM 580 N N . GLY A 1 81 ? 16.581 -26.335 -22.862 1.00 50.72 81 GLY A N 1
ATOM 581 C CA . GLY A 1 81 ? 16.511 -27.513 -21.997 1.00 50.72 81 GLY A CA 1
ATOM 582 C C . GLY A 1 81 ? 15.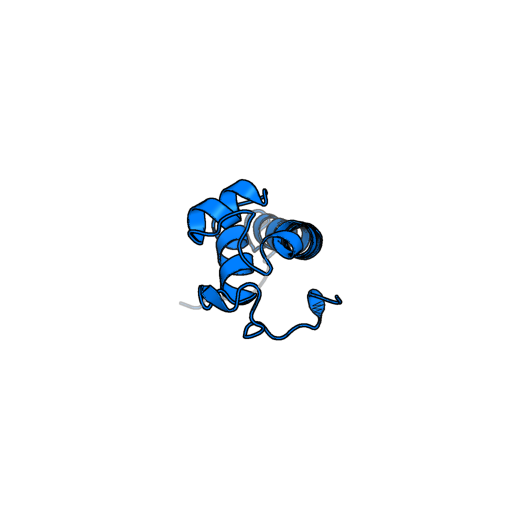342 -27.520 -21.020 1.00 50.72 81 GLY A C 1
ATOM 583 O O . GLY A 1 81 ? 15.437 -26.996 -19.918 1.00 50.72 81 GLY A O 1
ATOM 584 N N . SER A 1 82 ? 14.293 -28.237 -21.421 1.00 49.94 82 SER A N 1
ATOM 585 C CA . SER A 1 82 ? 13.489 -29.081 -20.531 1.00 49.94 82 SER A CA 1
ATOM 586 C C . SER A 1 82 ? 12.646 -28.387 -19.457 1.00 49.94 82 SER A C 1
ATOM 588 O O . SER A 1 82 ? 13.007 -28.398 -18.287 1.00 49.94 82 SER A O 1
ATOM 590 N N . CYS A 1 83 ? 11.456 -27.910 -19.832 1.00 53.25 83 CYS A N 1
ATOM 591 C CA . CYS A 1 83 ? 10.284 -27.967 -18.948 1.00 53.25 83 CYS A CA 1
ATOM 592 C C . CYS A 1 83 ? 8.987 -27.739 -19.737 1.00 53.25 83 CYS A C 1
ATOM 594 O O . CYS A 1 83 ? 8.507 -26.617 -19.836 1.00 53.25 83 CYS A O 1
ATOM 596 N N . CYS A 1 84 ? 8.482 -28.808 -20.351 1.00 55.16 84 CYS A N 1
ATOM 597 C CA . CYS A 1 84 ? 7.064 -29.178 -20.453 1.00 55.16 84 CYS A CA 1
ATOM 598 C C . CYS A 1 84 ? 7.015 -30.426 -21.335 1.00 55.16 84 CYS A C 1
ATOM 600 O O . CYS A 1 84 ? 7.401 -30.386 -22.500 1.00 55.16 84 CYS A O 1
ATOM 602 N N . GLY A 1 85 ? 6.693 -31.550 -20.699 1.00 54.47 85 GLY A N 1
ATOM 603 C CA . GLY A 1 85 ? 6.598 -32.851 -21.337 1.00 54.47 85 GLY A CA 1
ATOM 604 C C . GLY A 1 85 ? 5.330 -33.009 -22.170 1.00 54.47 85 GLY A C 1
ATOM 605 O O . GLY A 1 85 ? 4.364 -32.274 -21.975 1.00 54.47 85 GLY A O 1
ATOM 606 N N . GLU A 1 86 ? 5.420 -34.042 -23.012 1.00 40.72 86 GLU A N 1
ATOM 607 C CA . GLU A 1 86 ? 4.482 -34.579 -24.016 1.00 40.72 86 GLU A CA 1
ATOM 608 C C . GLU A 1 86 ? 4.431 -33.861 -25.371 1.00 40.72 86 GLU A C 1
ATOM 610 O O . GLU A 1 86 ? 3.931 -32.721 -25.476 1.00 40.72 86 GLU A O 1
#

pLDDT: mean 80.45, std 16.74, range [39.66, 93.88]

Secondary structure (DSSP, 8-state):
--GGGS-TT-EEETTTTEEHHHHHHHHHHT--SHHHHHHHTT--TTSTTGGGHHHHHHHHHHHHHHHHHHSS-S-TTS--S-----

Foldseek 3Di:
DPLVPDDQCPQLFPVLSDGLVLLLVQLLVPDLDLVSSCVVSVHDPPTRRSVVSVVSSVVRNVVSVCCVVVVPDPDPPPPPDDDDDD

Radius of gyration: 16.65 Å; Cα contacts (8 Å, |Δi|>4): 77; chains: 1; bounding box: 30×46×37 Å

Nearest PDB structures (foldseek):
  6e6s-assembly2_B  TM=8.511E-01  e=1.432E-01  Pseudomonas aeruginosa
  6e6r-assembly1_A  TM=8.835E-01  e=3.061E-01  Pseudomonas aeruginosa
  4e6k-assembly1_G  TM=8.671E-01  e=8.265E-01  Pseudomonas aeruginosa PAO1